Protein AF-A0A7S2UXR3-F1 (afdb_monomer_lite)

Structure (mmCIF, N/CA/C/O backbone):
data_AF-A0A7S2UXR3-F1
#
_entry.id   AF-A0A7S2UXR3-F1
#
loop_
_atom_site.group_PDB
_atom_site.id
_atom_site.type_symbol
_atom_site.label_atom_id
_atom_site.label_alt_id
_atom_site.label_comp_id
_atom_site.label_asym_id
_atom_site.label_entity_id
_atom_site.label_seq_id
_atom_site.pdbx_PDB_ins_code
_atom_site.Cartn_x
_atom_site.Cartn_y
_atom_site.Cartn_z
_atom_site.occupancy
_atom_site.B_iso_or_equiv
_atom_site.auth_seq_id
_atom_site.auth_comp_id
_atom_site.auth_asym_id
_atom_site.auth_atom_id
_atom_site.pdbx_PDB_model_num
ATOM 1 N N . GLU A 1 1 ? 6.227 -3.410 -28.788 1.00 36.75 1 GLU A N 1
ATOM 2 C CA . GLU A 1 1 ? 6.230 -4.822 -28.355 1.00 36.75 1 GLU A CA 1
ATOM 3 C C . GLU A 1 1 ? 7.024 -4.904 -27.061 1.00 36.75 1 GLU A C 1
ATOM 5 O O . GLU A 1 1 ? 8.187 -4.516 -27.077 1.00 36.75 1 GLU A O 1
ATOM 10 N N . LEU A 1 2 ? 6.405 -5.292 -25.941 1.00 37.81 2 LEU A N 1
ATOM 11 C CA . LEU A 1 2 ? 7.155 -5.550 -24.708 1.00 37.81 2 LEU A CA 1
ATOM 12 C C . LEU A 1 2 ? 7.899 -6.877 -24.878 1.00 37.81 2 LEU A C 1
ATOM 14 O O . LEU A 1 2 ? 7.273 -7.927 -25.015 1.00 37.81 2 LEU A O 1
ATOM 18 N N . LYS A 1 3 ? 9.230 -6.821 -24.892 1.00 47.47 3 LYS A N 1
ATOM 19 C CA . LYS A 1 3 ? 10.083 -8.006 -24.805 1.00 47.47 3 LYS A CA 1
ATOM 20 C C . LYS A 1 3 ? 10.296 -8.301 -23.329 1.00 47.47 3 LYS A C 1
ATOM 22 O O . LYS A 1 3 ? 11.064 -7.606 -22.682 1.00 47.47 3 LYS A O 1
ATOM 27 N N . ILE A 1 4 ? 9.599 -9.300 -22.802 1.00 50.09 4 ILE A N 1
ATOM 28 C CA . ILE A 1 4 ? 9.877 -9.800 -21.454 1.00 50.09 4 ILE A CA 1
ATOM 29 C C . ILE A 1 4 ? 10.953 -10.875 -21.608 1.00 50.09 4 ILE A C 1
ATOM 31 O O . ILE A 1 4 ? 10.670 -11.988 -22.053 1.00 50.09 4 ILE A O 1
ATOM 35 N N . GLY A 1 5 ? 12.205 -10.489 -21.358 1.00 50.31 5 GLY A N 1
ATOM 36 C CA . GLY A 1 5 ? 13.347 -11.396 -21.325 1.00 50.31 5 GLY A CA 1
ATOM 37 C C . GLY A 1 5 ? 13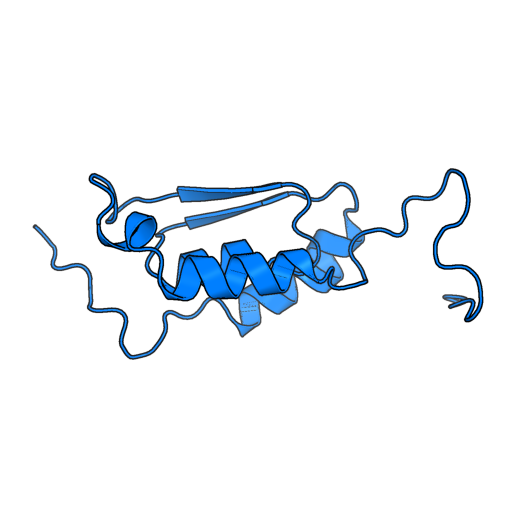.263 -12.285 -20.089 1.00 50.31 5 GLY A C 1
ATOM 38 O O . GLY A 1 5 ? 13.074 -11.796 -18.982 1.00 50.31 5 GLY A O 1
ATOM 39 N N . VAL A 1 6 ? 13.364 -13.597 -20.283 1.00 53.78 6 VAL A N 1
ATOM 40 C CA . VAL A 1 6 ? 13.124 -14.597 -19.228 1.00 53.78 6 VAL A CA 1
ATOM 41 C C . VAL A 1 6 ? 14.373 -14.847 -18.361 1.00 53.78 6 VAL A C 1
ATOM 43 O O . VAL A 1 6 ? 14.280 -15.556 -17.367 1.00 53.78 6 VAL A O 1
ATOM 46 N N . ASP A 1 7 ? 15.522 -14.230 -18.680 1.00 55.53 7 ASP A N 1
ATOM 47 C CA . ASP A 1 7 ? 16.827 -14.643 -18.127 1.00 55.53 7 ASP A CA 1
ATOM 48 C C . ASP A 1 7 ? 17.673 -13.532 -17.466 1.00 55.53 7 ASP A C 1
ATOM 50 O O . ASP A 1 7 ? 18.751 -13.822 -16.947 1.00 55.53 7 ASP A O 1
ATOM 54 N N . ALA A 1 8 ? 17.220 -12.275 -17.422 1.00 51.19 8 ALA A N 1
ATOM 55 C CA . ALA A 1 8 ? 17.905 -11.212 -16.678 1.00 51.19 8 ALA A CA 1
ATOM 56 C C . ALA A 1 8 ? 16.883 -10.353 -15.929 1.00 51.19 8 ALA A C 1
ATOM 58 O O . ALA A 1 8 ? 15.999 -9.771 -16.542 1.00 51.19 8 ALA A O 1
ATOM 59 N N . ASP A 1 9 ? 16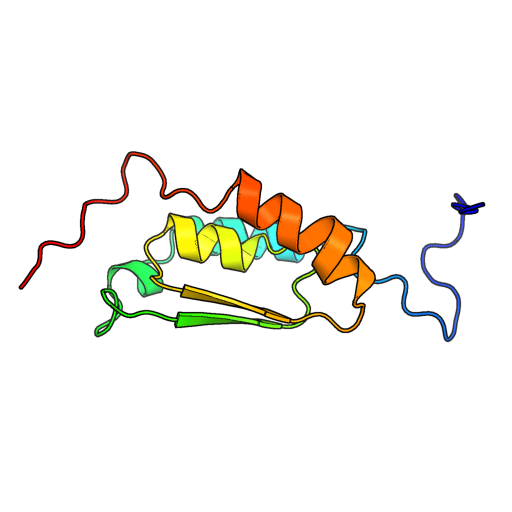.999 -10.316 -14.600 1.00 54.44 9 ASP A N 1
ATOM 60 C CA . ASP A 1 9 ? 16.069 -9.607 -13.706 1.00 54.44 9 ASP A CA 1
ATOM 61 C C . ASP A 1 9 ? 16.318 -8.088 -13.657 1.00 54.44 9 ASP A C 1
ATOM 63 O O . ASP A 1 9 ? 15.510 -7.331 -13.131 1.00 54.44 9 ASP A O 1
ATOM 67 N N . ILE A 1 10 ? 17.493 -7.647 -14.121 1.00 60.34 10 ILE A N 1
ATOM 68 C CA . ILE A 1 10 ? 17.927 -6.252 -14.060 1.00 60.34 10 ILE A CA 1
ATOM 69 C C . ILE A 1 10 ? 18.825 -5.957 -15.264 1.00 60.34 10 ILE A C 1
ATOM 71 O O . ILE A 1 10 ? 19.921 -6.513 -15.381 1.00 60.34 10 ILE A O 1
ATOM 75 N N . GLU A 1 11 ? 18.406 -5.024 -16.115 1.00 64.94 11 GLU A N 1
ATOM 76 C CA . GLU A 1 11 ? 19.287 -4.390 -17.093 1.00 64.94 11 GLU A CA 1
ATOM 77 C C . GLU A 1 11 ? 20.071 -3.225 -16.442 1.00 64.94 11 GLU A C 1
ATOM 79 O O . GLU A 1 11 ? 19.474 -2.305 -15.873 1.00 64.94 11 GLU A O 1
ATOM 84 N N . PRO A 1 12 ? 21.421 -3.210 -16.492 1.00 61.38 12 PRO A N 1
ATOM 85 C CA . PRO A 1 12 ? 22.213 -2.134 -15.899 1.00 61.38 12 PRO A CA 1
ATOM 86 C C . PRO A 1 12 ? 21.857 -0.756 -16.472 1.00 61.38 12 PRO A C 1
ATOM 88 O O . PRO A 1 12 ? 21.986 -0.512 -17.669 1.00 61.38 12 PRO A O 1
ATOM 91 N N . GLY A 1 13 ? 21.462 0.169 -15.595 1.00 64.00 13 GLY A N 1
ATOM 92 C CA . GLY A 1 13 ? 21.057 1.525 -15.980 1.00 64.00 13 GLY A CA 1
ATOM 93 C C . GLY A 1 13 ? 19.576 1.669 -16.344 1.00 64.00 13 GLY A C 1
ATOM 94 O O . GLY A 1 13 ? 19.143 2.789 -16.611 1.00 64.00 13 GLY A O 1
ATOM 95 N N . VAL A 1 14 ? 18.800 0.581 -16.297 1.00 65.56 14 VAL A N 1
ATOM 96 C CA . VAL A 1 14 ? 17.344 0.580 -16.478 1.00 65.56 14 VAL A CA 1
ATOM 97 C C . VAL A 1 14 ? 16.688 0.181 -15.158 1.00 65.56 14 VAL A C 1
ATOM 99 O O . VAL A 1 14 ? 17.021 -0.836 -14.554 1.00 65.56 14 VAL A O 1
ATOM 102 N N . TYR A 1 15 ? 15.762 1.006 -14.671 1.00 58.81 15 TYR A N 1
ATOM 103 C CA . TYR A 1 15 ? 15.006 0.692 -13.463 1.00 58.81 15 TYR A CA 1
ATOM 104 C C . TYR A 1 15 ? 13.727 -0.072 -13.833 1.00 58.81 15 TYR A C 1
ATOM 106 O O . TYR A 1 15 ? 12.712 0.520 -14.188 1.00 58.81 15 TYR A O 1
ATOM 114 N N . GLU A 1 16 ? 13.783 -1.399 -13.728 1.00 64.56 16 GLU A N 1
ATOM 115 C CA . GLU A 1 16 ? 12.647 -2.314 -13.960 1.00 64.56 16 GLU A CA 1
ATOM 116 C C . GLU A 1 16 ? 11.850 -2.620 -12.674 1.00 64.56 16 GLU A C 1
ATOM 118 O O . GLU A 1 16 ? 10.922 -3.433 -12.656 1.00 64.56 16 GLU A O 1
ATOM 123 N N . GLY A 1 17 ? 12.214 -1.966 -11.565 1.00 62.06 17 GLY A N 1
ATOM 124 C CA . GLY A 1 17 ? 11.601 -2.168 -10.258 1.00 62.06 17 GLY A CA 1
ATOM 125 C C . GLY A 1 17 ? 10.134 -1.731 -10.222 1.00 62.06 17 GLY A C 1
ATOM 126 O O . GLY A 1 17 ? 9.761 -0.698 -10.773 1.00 62.06 17 GLY A O 1
ATOM 127 N N . GLY A 1 18 ? 9.303 -2.545 -9.563 1.00 63.41 18 GLY A N 1
ATOM 128 C CA . GLY A 1 18 ? 7.887 -2.266 -9.286 1.00 63.41 18 GLY A CA 1
ATOM 129 C C . GLY A 1 18 ? 6.899 -3.254 -9.917 1.00 63.41 18 GLY A C 1
ATOM 130 O O . GLY A 1 18 ? 5.793 -3.401 -9.403 1.00 63.41 18 GLY A O 1
ATOM 131 N N . LEU A 1 19 ? 7.310 -3.994 -10.958 1.00 72.50 19 LEU A N 1
ATOM 132 C CA . LEU A 1 19 ? 6.508 -5.062 -11.589 1.00 72.50 19 LEU A CA 1
ATOM 133 C C . LEU A 1 19 ? 6.559 -6.399 -10.842 1.00 72.50 19 LEU A C 1
ATOM 135 O O . LEU A 1 19 ? 5.646 -7.211 -10.972 1.00 72.50 19 LEU A O 1
ATOM 139 N N . LYS A 1 20 ? 7.596 -6.629 -10.032 1.00 81.62 20 LYS A N 1
ATOM 140 C CA . LYS A 1 20 ? 7.678 -7.776 -9.121 1.00 81.62 20 LYS A CA 1
ATOM 141 C C . LYS A 1 20 ? 7.234 -7.382 -7.716 1.00 81.62 20 LYS A C 1
ATOM 143 O O . LYS A 1 20 ? 7.503 -6.272 -7.258 1.00 81.62 20 LYS A O 1
ATOM 148 N N . VAL A 1 21 ? 6.582 -8.314 -7.026 1.00 87.06 21 VAL A N 1
ATOM 149 C CA . VAL A 1 21 ? 6.365 -8.218 -5.579 1.00 87.06 21 VAL A CA 1
ATOM 150 C C . VAL A 1 21 ? 7.627 -8.720 -4.888 1.00 87.06 21 VAL A C 1
ATOM 152 O O . VAL A 1 21 ? 8.051 -9.851 -5.116 1.00 87.06 21 VAL A O 1
ATOM 155 N N . TRP A 1 22 ? 8.225 -7.875 -4.054 1.00 89.56 22 TRP A N 1
ATOM 156 C CA . TRP A 1 22 ? 9.353 -8.259 -3.210 1.00 89.56 22 TRP A CA 1
ATOM 157 C C . TRP A 1 22 ? 8.851 -8.948 -1.941 1.00 89.56 22 TRP A C 1
ATOM 159 O O . TRP A 1 22 ? 7.855 -8.512 -1.367 1.00 89.56 22 TRP A O 1
ATOM 169 N N . GLU A 1 23 ? 9.552 -9.987 -1.482 1.00 92.19 23 GLU A N 1
ATOM 170 C CA . GLU A 1 23 ? 9.159 -10.798 -0.314 1.00 92.19 23 GLU A CA 1
ATOM 171 C C . GLU A 1 23 ? 8.915 -9.936 0.936 1.00 92.19 23 GLU A C 1
ATOM 173 O O . GLU A 1 23 ? 7.895 -10.084 1.605 1.00 92.19 23 GLU A O 1
ATOM 178 N N . CYS A 1 24 ? 9.756 -8.921 1.162 1.00 94.19 24 CYS A N 1
ATOM 179 C CA . CYS A 1 24 ? 9.615 -8.000 2.292 1.00 94.19 24 CYS A CA 1
ATOM 180 C C . CYS A 1 24 ? 8.312 -7.178 2.278 1.00 94.19 24 CYS A C 1
ATOM 182 O O . CYS A 1 24 ? 7.878 -6.687 3.320 1.00 94.19 24 CYS A O 1
ATOM 184 N N . SER A 1 25 ? 7.673 -7.018 1.114 1.00 95.62 25 SER A N 1
ATOM 185 C CA . SER A 1 25 ? 6.361 -6.377 1.005 1.00 95.62 25 SER A CA 1
ATOM 186 C C . SER A 1 25 ? 5.285 -7.234 1.676 1.00 95.62 25 SER A C 1
ATOM 188 O O . SER A 1 25 ? 4.453 -6.700 2.409 1.00 95.62 25 SER A O 1
ATOM 190 N N . ALA A 1 26 ? 5.339 -8.558 1.486 1.00 94.81 26 ALA A N 1
ATOM 191 C CA . ALA A 1 26 ? 4.444 -9.501 2.151 1.00 94.81 26 ALA A CA 1
ATOM 192 C C . ALA A 1 26 ? 4.735 -9.572 3.657 1.00 94.81 26 ALA A C 1
ATOM 194 O O . ALA A 1 26 ? 3.805 -9.445 4.450 1.00 94.81 26 ALA A O 1
ATOM 195 N N . ASP A 1 27 ? 6.012 -9.632 4.050 1.00 97.12 27 ASP A N 1
ATOM 196 C CA . ASP A 1 27 ? 6.407 -9.611 5.466 1.00 97.12 27 ASP A CA 1
ATOM 197 C C . ASP A 1 27 ? 5.858 -8.369 6.193 1.00 97.12 27 ASP A C 1
ATOM 199 O O . ASP A 1 27 ? 5.373 -8.446 7.325 1.00 97.12 27 ASP A O 1
ATOM 203 N N . LEU A 1 28 ? 5.900 -7.202 5.537 1.00 97.44 28 LEU A N 1
ATOM 204 C CA . LEU A 1 28 ? 5.367 -5.964 6.100 1.00 97.44 28 LEU A CA 1
ATOM 205 C C . LEU A 1 28 ? 3.834 -5.974 6.173 1.00 97.44 28 LEU A C 1
ATOM 207 O O . LEU A 1 28 ? 3.273 -5.469 7.145 1.00 97.44 28 LEU A O 1
ATOM 211 N N . VAL A 1 29 ? 3.141 -6.552 5.189 1.00 97.50 29 VAL A N 1
ATOM 212 C CA . VAL A 1 29 ? 1.681 -6.743 5.247 1.00 97.50 29 VAL A CA 1
ATOM 213 C C . VAL A 1 29 ? 1.294 -7.632 6.427 1.00 97.50 29 VAL A C 1
ATOM 215 O O . VAL A 1 29 ? 0.366 -7.286 7.164 1.00 97.50 29 VAL A O 1
ATOM 218 N N . ASP A 1 30 ? 2.014 -8.728 6.645 1.00 96.50 30 ASP A N 1
ATOM 219 C CA . ASP A 1 30 ? 1.777 -9.634 7.768 1.00 96.50 30 ASP A CA 1
ATOM 220 C C . ASP A 1 30 ? 2.017 -8.920 9.100 1.00 96.50 30 ASP A C 1
ATOM 222 O O . ASP A 1 30 ? 1.150 -8.923 9.973 1.00 96.50 30 ASP A O 1
ATOM 226 N N . PHE A 1 31 ? 3.119 -8.177 9.225 1.00 96.62 31 PHE A N 1
ATOM 227 C CA . PHE A 1 31 ? 3.367 -7.348 10.405 1.00 96.62 31 PHE A CA 1
ATOM 228 C C . PHE A 1 31 ? 2.235 -6.336 10.662 1.00 96.62 31 PHE A C 1
ATOM 230 O O . PHE A 1 31 ? 1.721 -6.230 11.780 1.00 96.62 31 PHE A O 1
ATOM 237 N N . LEU A 1 32 ? 1.798 -5.602 9.633 1.00 95.38 32 LEU A N 1
ATOM 238 C CA . LEU A 1 32 ? 0.723 -4.608 9.745 1.00 95.38 32 LEU A CA 1
ATOM 239 C C . LEU A 1 32 ? -0.643 -5.236 10.060 1.00 95.38 32 LEU A C 1
ATOM 241 O O . LEU A 1 32 ? -1.525 -4.554 10.593 1.00 95.38 32 LEU A O 1
ATOM 245 N N . SER A 1 33 ? -0.823 -6.523 9.758 1.00 92.88 33 SER A N 1
ATOM 246 C CA . SER A 1 33 ? -2.038 -7.278 10.071 1.00 92.88 33 SER A CA 1
ATOM 247 C C . SER A 1 33 ? -2.234 -7.509 11.563 1.00 92.88 33 SER A C 1
ATOM 249 O O . SER A 1 33 ? -3.373 -7.672 11.986 1.00 92.88 33 SER A O 1
ATOM 251 N N . ASP A 1 34 ? -1.185 -7.418 12.377 1.00 90.94 34 ASP A N 1
ATOM 252 C CA . ASP A 1 34 ? -1.296 -7.543 13.834 1.00 90.94 34 ASP A CA 1
ATOM 253 C C . ASP A 1 34 ? -0.863 -6.276 14.572 1.00 90.94 34 ASP A C 1
ATOM 255 O O . ASP A 1 34 ? -1.232 -6.066 15.729 1.00 90.94 34 ASP A O 1
ATOM 259 N N . TRP A 1 35 ? -0.147 -5.372 13.901 1.00 93.69 35 TRP A N 1
ATOM 260 C CA . TRP A 1 35 ? 0.353 -4.163 14.534 1.00 93.69 35 TRP A CA 1
ATOM 261 C C . TRP A 1 35 ? -0.793 -3.230 14.980 1.00 93.69 35 TRP A C 1
ATOM 263 O O . TRP A 1 35 ? -1.609 -2.799 14.153 1.00 93.69 35 TRP A O 1
ATOM 273 N N . PRO A 1 36 ? -0.868 -2.868 16.279 1.00 91.88 36 PRO A N 1
ATOM 274 C CA . PRO A 1 36 ? -1.930 -2.012 16.802 1.00 91.88 36 PRO A CA 1
ATOM 275 C C . PRO A 1 36 ? -1.712 -0.532 16.482 1.00 91.88 36 PRO A C 1
ATOM 277 O O . PRO A 1 36 ? -2.618 0.270 16.691 1.00 91.88 36 PRO A O 1
ATOM 280 N N . GLY A 1 37 ? -0.533 -0.149 15.981 1.00 91.62 37 GLY A N 1
ATOM 281 C CA . GLY A 1 37 ? -0.150 1.251 15.797 1.00 91.62 37 GLY A CA 1
ATOM 282 C C . GLY A 1 37 ? -0.982 2.023 14.776 1.00 91.62 37 GLY A C 1
ATOM 283 O O . GLY A 1 37 ? -0.936 3.244 14.796 1.00 91.62 37 GLY A O 1
ATOM 284 N N . ILE A 1 38 ? -1.771 1.347 13.934 1.00 90.00 38 ILE A N 1
ATOM 285 C CA . ILE A 1 38 ? -2.764 1.989 13.058 1.00 90.00 38 ILE A CA 1
ATOM 286 C C . ILE A 1 38 ? -4.060 2.262 13.828 1.00 90.00 38 ILE A C 1
ATOM 288 O O . ILE A 1 38 ? -4.542 3.390 13.858 1.00 90.00 38 ILE A O 1
ATOM 292 N N . THR A 1 39 ? -4.604 1.243 14.496 1.00 89.44 39 THR A N 1
ATOM 293 C CA . THR A 1 39 ? -5.903 1.316 15.186 1.00 89.44 39 THR A CA 1
ATOM 294 C C . THR A 1 39 ? -5.848 2.073 16.511 1.00 89.44 39 THR A C 1
ATOM 296 O O . THR A 1 39 ? -6.835 2.668 16.921 1.00 89.44 39 THR A O 1
ATOM 299 N N . GLN A 1 40 ? -4.706 2.041 17.197 1.00 92.12 40 GLN A N 1
ATOM 300 C CA . GLN A 1 40 ? -4.493 2.672 18.504 1.00 92.12 40 GLN A CA 1
ATOM 301 C C . GLN A 1 40 ? -3.664 3.957 18.395 1.00 92.12 40 GLN A C 1
ATOM 303 O O . GLN A 1 40 ? -3.231 4.505 19.409 1.00 92.12 40 GLN A O 1
ATOM 308 N N . HIS A 1 41 ? -3.415 4.445 17.174 1.00 91.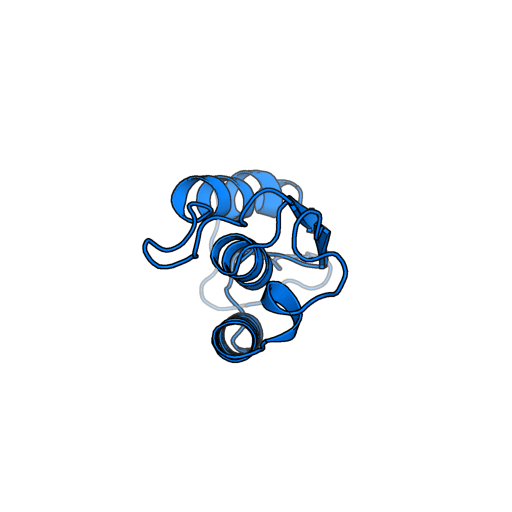56 41 HIS A N 1
ATOM 309 C CA . HIS A 1 41 ? -2.749 5.726 16.991 1.00 91.56 41 HIS A CA 1
ATOM 310 C C . HIS A 1 41 ? -3.578 6.840 17.654 1.00 91.56 41 HIS A C 1
ATOM 312 O O . HIS A 1 41 ? -4.792 6.877 17.447 1.00 91.56 41 HIS A O 1
ATOM 318 N N . PRO A 1 42 ? -2.968 7.810 18.362 1.00 91.25 42 PRO A N 1
ATOM 319 C CA . PRO A 1 42 ? -3.710 8.933 18.944 1.00 91.25 42 PRO A CA 1
ATOM 320 C C . PRO A 1 42 ? -4.563 9.708 17.925 1.00 91.25 42 PRO A C 1
ATOM 322 O O . PRO A 1 42 ? -5.614 10.235 18.265 1.00 91.25 42 PRO A O 1
ATOM 325 N N . ASN A 1 43 ? -4.129 9.721 16.659 1.00 89.25 43 ASN A N 1
ATOM 326 C CA . ASN A 1 43 ? -4.844 10.328 15.530 1.00 89.25 43 ASN A CA 1
ATOM 327 C C . ASN A 1 43 ? -5.446 9.284 14.568 1.00 89.25 43 ASN A C 1
ATOM 329 O O . ASN A 1 43 ? -5.495 9.543 13.368 1.00 89.25 43 ASN A O 1
ATOM 333 N N . ALA A 1 44 ? -5.842 8.097 15.044 1.00 84.88 44 ALA A N 1
ATOM 334 C CA . ALA A 1 44 ? -6.329 7.004 14.188 1.00 84.88 44 ALA A CA 1
ATOM 335 C C . ALA A 1 44 ? -7.469 7.433 13.244 1.00 84.88 44 ALA A C 1
ATOM 337 O O . ALA A 1 44 ? -7.460 7.059 12.076 1.00 84.88 44 ALA A O 1
ATOM 338 N N . ALA A 1 45 ? -8.379 8.300 13.706 1.00 85.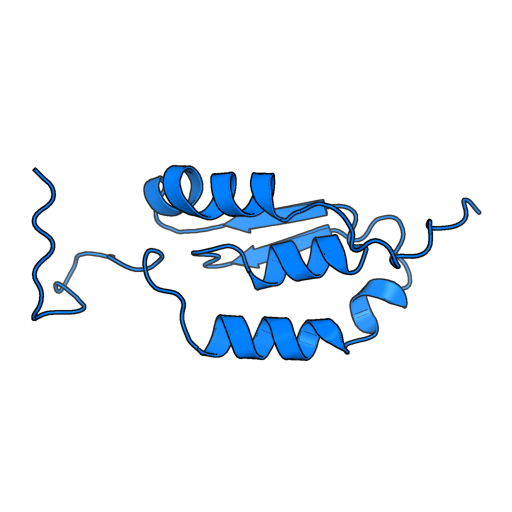94 45 ALA A N 1
ATOM 339 C CA . ALA A 1 45 ? -9.492 8.823 12.905 1.00 85.94 45 ALA A CA 1
ATOM 340 C C . ALA A 1 45 ? -9.062 9.650 11.671 1.00 85.94 45 ALA A C 1
ATOM 342 O O . ALA A 1 45 ? -9.843 9.811 10.737 1.00 85.94 45 ALA A O 1
ATOM 343 N N . ASN A 1 46 ? -7.829 10.171 11.649 1.00 92.06 46 ASN A N 1
ATOM 344 C CA . ASN A 1 46 ? -7.287 11.011 10.572 1.00 92.06 46 ASN A CA 1
ATOM 345 C C . ASN A 1 46 ? -5.892 10.550 10.118 1.00 92.06 46 ASN A C 1
ATOM 347 O O . ASN A 1 46 ? -5.071 11.352 9.660 1.00 92.06 46 ASN A O 1
ATOM 351 N N . LEU A 1 47 ? -5.581 9.264 10.284 1.00 94.31 47 LEU A N 1
ATOM 352 C CA . LEU A 1 47 ? -4.247 8.753 10.006 1.00 94.31 47 LEU A CA 1
ATOM 353 C C . LEU A 1 47 ? -3.976 8.750 8.496 1.00 94.31 47 LEU A C 1
ATOM 355 O O . LEU A 1 47 ? -4.710 8.143 7.716 1.00 94.31 47 LEU A O 1
ATOM 359 N N . THR A 1 48 ? -2.892 9.412 8.090 1.00 95.81 48 THR A N 1
ATOM 360 C CA . THR A 1 48 ? -2.372 9.361 6.719 1.00 95.81 48 THR A CA 1
ATOM 361 C C . THR A 1 48 ? -1.072 8.570 6.698 1.00 95.81 48 THR A C 1
ATOM 363 O O . THR A 1 48 ? -0.155 8.886 7.453 1.00 95.81 48 THR A O 1
ATOM 366 N N . VAL A 1 49 ? -0.976 7.581 5.812 1.00 96.00 49 VAL A N 1
ATOM 367 C CA . VAL A 1 49 ? 0.243 6.792 5.586 1.00 96.00 49 VAL A CA 1
ATOM 368 C C . VAL A 1 49 ? 0.886 7.148 4.245 1.00 96.00 49 VAL A C 1
ATOM 370 O O . VAL A 1 49 ? 0.193 7.527 3.301 1.00 96.00 49 VAL A O 1
ATOM 373 N N . LEU A 1 50 ? 2.211 7.036 4.157 1.00 98.00 50 LEU A N 1
ATOM 374 C CA . LEU A 1 50 ? 2.984 7.200 2.925 1.00 98.00 50 LEU A CA 1
ATOM 375 C C . LEU A 1 50 ? 3.806 5.935 2.692 1.00 98.00 50 LEU A C 1
ATOM 377 O O . LEU A 1 50 ? 4.594 5.554 3.553 1.00 98.00 50 LEU A O 1
ATOM 381 N N . GLU A 1 51 ? 3.652 5.329 1.521 1.00 97.94 51 GLU A N 1
ATOM 382 C CA . GLU A 1 51 ? 4.471 4.208 1.072 1.00 97.94 51 GLU A CA 1
ATOM 383 C C . GLU A 1 51 ? 5.453 4.686 -0.006 1.00 97.94 51 GLU A C 1
ATOM 385 O O . GLU A 1 51 ? 5.046 5.149 -1.075 1.00 97.94 51 GLU A O 1
ATOM 390 N N . LEU A 1 52 ? 6.752 4.614 0.299 1.00 97.31 52 LEU A N 1
ATOM 391 C CA . LEU A 1 52 ? 7.842 4.997 -0.601 1.00 97.31 52 LEU A CA 1
ATOM 392 C C . LEU A 1 52 ? 8.379 3.764 -1.329 1.00 97.31 52 LEU A C 1
ATOM 394 O O . LEU A 1 52 ? 8.751 2.794 -0.675 1.00 97.31 52 LEU A O 1
ATOM 398 N N . GLY A 1 53 ? 8.465 3.825 -2.659 1.00 95.50 53 GLY A N 1
ATOM 399 C CA . GLY A 1 53 ? 8.822 2.661 -3.476 1.00 95.50 53 GLY A CA 1
ATOM 400 C C . GLY A 1 53 ? 7.717 1.610 -3.432 1.00 95.50 53 GLY A C 1
ATOM 401 O O . GLY A 1 53 ? 7.965 0.456 -3.094 1.00 95.50 53 GLY A O 1
ATOM 402 N N . CYS A 1 54 ? 6.480 2.045 -3.672 1.00 96.38 54 CYS A N 1
ATOM 403 C CA . CYS A 1 54 ? 5.299 1.255 -3.354 1.00 96.38 54 CYS A CA 1
ATOM 404 C C . CYS A 1 54 ? 5.092 0.031 -4.254 1.00 96.38 54 CYS A C 1
ATOM 406 O O . CYS A 1 54 ? 4.468 -0.928 -3.804 1.00 96.38 54 CYS A O 1
ATOM 408 N N . GLY A 1 55 ? 5.580 0.018 -5.500 1.00 96.50 55 GLY A N 1
ATOM 409 C CA . GLY A 1 55 ? 5.352 -1.096 -6.421 1.00 96.50 55 GLY A CA 1
ATOM 410 C C . GLY A 1 55 ? 3.867 -1.464 -6.530 1.00 96.50 55 GLY A C 1
ATOM 411 O O . GLY A 1 55 ? 3.053 -0.742 -7.102 1.00 96.50 55 GLY A O 1
ATOM 412 N N . HIS A 1 56 ? 3.487 -2.585 -5.918 1.00 96.31 56 HIS A N 1
ATOM 413 C CA . HIS A 1 56 ? 2.103 -3.068 -5.896 1.00 96.31 56 HIS A CA 1
ATOM 414 C C . HIS A 1 56 ? 1.199 -2.382 -4.859 1.00 96.31 56 HIS A C 1
ATOM 416 O O . HIS A 1 56 ? -0.013 -2.593 -4.898 1.00 96.31 56 HIS A O 1
ATOM 422 N N . GLY A 1 57 ? 1.764 -1.575 -3.957 1.00 97.19 57 GLY A N 1
ATOM 423 C CA . GLY A 1 57 ? 1.062 -0.819 -2.918 1.00 97.19 57 GLY A CA 1
ATOM 424 C C . GLY A 1 57 ? 0.536 -1.667 -1.759 1.00 97.19 57 GLY A C 1
ATOM 425 O O . GLY A 1 57 ? -0.412 -1.257 -1.091 1.00 97.19 57 GLY A O 1
ATOM 426 N N . LEU A 1 58 ? 1.069 -2.8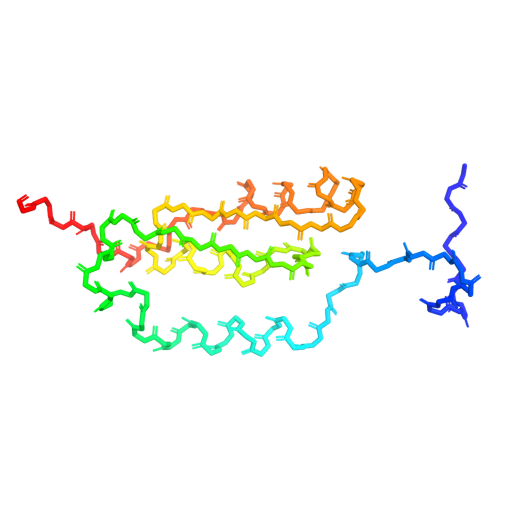77 -1.549 1.00 97.38 58 LEU A N 1
ATOM 427 C CA . LEU A 1 58 ? 0.471 -3.852 -0.628 1.00 97.38 58 LEU A CA 1
ATOM 428 C C . LEU A 1 58 ? 0.460 -3.357 0.838 1.00 97.38 58 LEU A C 1
ATOM 430 O O . LEU A 1 58 ? -0.622 -3.351 1.432 1.00 97.38 58 LEU A O 1
ATOM 434 N N . PRO A 1 59 ? 1.577 -2.875 1.423 1.00 97.75 59 PRO A N 1
ATOM 435 C CA . PRO A 1 59 ? 1.583 -2.253 2.749 1.00 97.75 59 PRO A CA 1
ATOM 436 C C . PRO A 1 59 ? 0.598 -1.091 2.917 1.00 97.75 59 PRO A C 1
ATOM 438 O O . PRO A 1 59 ? -0.132 -1.039 3.908 1.00 97.75 59 PRO A O 1
ATOM 441 N N . GLY A 1 60 ? 0.540 -0.158 1.965 1.00 97.56 60 GLY A N 1
ATOM 442 C CA . GLY A 1 60 ? -0.347 1.002 2.026 1.00 97.56 60 GLY A CA 1
ATOM 443 C C . GLY A 1 60 ? -1.821 0.618 1.898 1.00 97.56 60 GLY A C 1
ATOM 444 O O . GLY A 1 60 ? -2.659 1.147 2.630 1.00 97.56 60 GLY A O 1
ATOM 445 N N . ILE A 1 61 ? -2.145 -0.356 1.040 1.00 97.81 61 ILE A N 1
ATOM 446 C CA . ILE A 1 61 ? -3.486 -0.955 0.964 1.00 97.81 61 ILE A CA 1
ATOM 447 C C . ILE A 1 61 ? -3.838 -1.624 2.291 1.00 97.81 61 ILE A C 1
ATOM 449 O O . ILE A 1 61 ? -4.932 -1.408 2.813 1.00 97.81 61 ILE A O 1
ATOM 453 N N . GLN A 1 62 ? -2.923 -2.400 2.876 1.00 97.12 62 GLN A N 1
ATOM 454 C CA . GLN A 1 62 ? -3.169 -3.035 4.165 1.00 97.12 62 GLN A CA 1
ATOM 455 C C . GLN A 1 62 ? -3.410 -1.991 5.258 1.00 97.12 62 GLN A C 1
ATOM 457 O O . GLN A 1 62 ? -4.325 -2.149 6.063 1.00 97.12 62 GLN A O 1
ATOM 462 N N . ALA A 1 63 ? -2.674 -0.881 5.252 1.00 95.69 63 ALA A N 1
ATOM 463 C CA . ALA A 1 63 ? -2.912 0.206 6.189 1.00 95.69 63 ALA A CA 1
ATOM 464 C C . ALA A 1 63 ? -4.313 0.830 6.041 1.00 95.69 63 ALA A C 1
ATOM 466 O O . ALA A 1 63 ? -4.979 1.063 7.053 1.00 95.69 63 ALA A O 1
ATOM 467 N N . LEU A 1 64 ? -4.802 1.028 4.808 1.00 95.50 64 LEU A N 1
ATOM 468 C CA . LEU A 1 64 ? -6.190 1.449 4.553 1.00 95.50 64 LEU A CA 1
ATOM 469 C C . LEU A 1 64 ? -7.194 0.431 5.113 1.00 95.50 64 LEU A C 1
ATOM 471 O O . LEU A 1 64 ? -8.114 0.797 5.842 1.00 95.50 64 LEU A O 1
ATOM 475 N N . ARG A 1 65 ? -6.982 -0.867 4.856 1.00 93.69 65 ARG A N 1
ATOM 476 C CA . ARG A 1 65 ? -7.848 -1.947 5.366 1.00 93.69 65 ARG A CA 1
ATOM 477 C C . ARG A 1 65 ? -7.866 -2.036 6.892 1.00 93.69 65 ARG A C 1
ATOM 479 O O . ARG A 1 65 ? -8.856 -2.498 7.458 1.00 93.69 65 ARG A O 1
ATOM 486 N N . ARG A 1 66 ? -6.788 -1.592 7.541 1.00 92.50 66 ARG A N 1
ATOM 487 C CA . ARG A 1 66 ? -6.614 -1.514 8.999 1.00 92.50 66 ARG A CA 1
ATOM 488 C C . ARG A 1 66 ? -7.165 -0.227 9.618 1.00 92.50 66 ARG A C 1
ATOM 490 O O . ARG A 1 66 ? -7.121 -0.091 10.837 1.00 92.50 66 ARG A O 1
ATOM 497 N N . GLY A 1 67 ? -7.710 0.683 8.811 1.00 91.50 67 GLY A N 1
ATOM 498 C CA . GLY A 1 67 ? -8.428 1.865 9.282 1.00 91.50 67 GLY A CA 1
ATOM 499 C C . GLY A 1 67 ? -7.685 3.189 9.126 1.00 91.50 67 GLY A C 1
ATOM 500 O O . GLY A 1 67 ? -8.159 4.184 9.671 1.00 91.50 67 GLY A O 1
ATOM 501 N N . ALA A 1 68 ? -6.562 3.232 8.396 1.00 94.12 68 ALA A N 1
ATOM 502 C CA . ALA A 1 68 ? -5.980 4.506 7.982 1.00 94.12 68 ALA A CA 1
ATOM 503 C C . ALA A 1 68 ? -6.952 5.254 7.054 1.00 94.12 68 ALA A C 1
ATOM 505 O O . ALA A 1 68 ? -7.512 4.676 6.124 1.00 94.12 68 ALA A O 1
ATOM 506 N N . THR A 1 69 ? -7.123 6.553 7.282 1.00 94.00 69 THR A N 1
ATOM 507 C CA . THR A 1 69 ? -8.059 7.399 6.526 1.00 94.00 69 THR A CA 1
ATOM 508 C C . THR A 1 69 ? -7.557 7.685 5.114 1.00 94.00 69 THR A C 1
ATOM 510 O O . THR A 1 69 ? -8.343 7.869 4.186 1.00 94.00 69 THR A O 1
ATOM 513 N N . ARG A 1 70 ? -6.233 7.755 4.938 1.00 95.38 70 ARG A N 1
ATOM 514 C CA . ARG A 1 70 ? -5.604 8.068 3.654 1.00 95.38 70 ARG A CA 1
ATOM 515 C C . ARG A 1 70 ? -4.275 7.341 3.502 1.00 95.38 70 ARG A C 1
ATOM 517 O O . ARG A 1 70 ? -3.490 7.280 4.441 1.00 95.38 70 ARG A O 1
ATOM 524 N N . ALA A 1 71 ? -3.988 6.885 2.289 1.00 97.12 71 ALA A N 1
ATOM 525 C CA . ALA A 1 71 ? -2.666 6.419 1.895 1.00 97.12 71 ALA A CA 1
ATOM 526 C C . ALA A 1 71 ? -2.161 7.224 0.696 1.00 97.12 71 ALA A C 1
ATOM 528 O O . ALA A 1 71 ? -2.924 7.570 -0.208 1.00 97.12 71 ALA A O 1
ATOM 529 N N . VAL A 1 72 ? -0.874 7.550 0.717 1.00 98.31 72 VAL A N 1
ATOM 530 C CA . VAL A 1 72 ? -0.139 8.163 -0.387 1.00 98.31 72 VAL A CA 1
ATOM 531 C C . VAL A 1 72 ? 0.853 7.135 -0.894 1.00 98.31 72 VAL A C 1
ATOM 533 O O . VAL A 1 72 ? 1.617 6.575 -0.113 1.00 98.31 72 VAL A O 1
ATOM 536 N N . PHE A 1 73 ? 0.847 6.916 -2.200 1.00 98.38 73 PHE A N 1
ATOM 537 C CA . PHE A 1 73 ? 1.724 5.962 -2.859 1.00 98.38 73 PHE A CA 1
ATOM 538 C C . PHE A 1 73 ? 2.735 6.722 -3.707 1.00 98.38 73 PHE A C 1
ATOM 540 O O . PHE A 1 73 ? 2.369 7.657 -4.423 1.00 98.38 73 PHE A O 1
ATOM 547 N N . SER A 1 74 ? 4.004 6.348 -3.586 1.00 97.38 74 SER A N 1
ATOM 548 C CA . SER A 1 74 ? 5.106 6.944 -4.329 1.00 97.38 74 SER A CA 1
ATOM 549 C C . SER A 1 74 ? 5.964 5.846 -4.932 1.00 97.38 74 SER A C 1
ATOM 551 O O . SER A 1 74 ? 6.380 4.921 -4.236 1.00 97.38 74 SER A O 1
ATOM 553 N N . ASP A 1 75 ? 6.254 5.969 -6.218 1.00 96.38 75 ASP A N 1
ATOM 554 C CA . ASP A 1 75 ? 7.181 5.110 -6.939 1.00 96.38 75 ASP A CA 1
ATOM 555 C C . ASP A 1 75 ? 7.976 5.959 -7.934 1.00 96.38 75 ASP A C 1
ATOM 557 O O . ASP A 1 75 ? 7.537 7.046 -8.321 1.00 96.38 75 ASP A O 1
ATOM 561 N N . PHE A 1 76 ? 9.156 5.484 -8.322 1.00 93.12 76 PHE A N 1
ATOM 562 C CA . PHE A 1 76 ? 9.988 6.171 -9.304 1.00 93.12 76 PHE A CA 1
ATOM 563 C C . PHE A 1 76 ? 9.372 6.086 -10.705 1.00 93.12 76 PHE A C 1
ATOM 565 O O . PHE A 1 76 ? 9.409 7.060 -11.458 1.00 93.12 76 PHE A O 1
ATOM 572 N N . ASN A 1 77 ? 8.775 4.939 -11.039 1.00 89.31 77 ASN A N 1
ATOM 573 C CA . ASN A 1 77 ? 8.194 4.687 -12.352 1.00 89.31 77 ASN A CA 1
ATOM 574 C C . ASN A 1 77 ? 6.725 5.122 -12.406 1.00 89.31 77 ASN A C 1
ATOM 576 O O . ASN A 1 77 ? 5.880 4.639 -11.649 1.00 89.31 77 ASN A O 1
ATOM 580 N N . ARG A 1 78 ? 6.388 5.978 -13.377 1.00 93.38 78 ARG A N 1
ATOM 581 C CA . ARG A 1 78 ? 5.003 6.408 -13.626 1.00 93.38 78 ARG A CA 1
ATOM 582 C C . ARG A 1 78 ? 4.112 5.229 -14.011 1.00 93.38 78 ARG A C 1
ATOM 584 O O . ARG A 1 78 ? 2.982 5.133 -13.547 1.00 93.38 78 ARG A O 1
ATOM 591 N N . GLU A 1 79 ? 4.638 4.321 -14.823 1.00 91.38 79 GLU A N 1
ATOM 592 C CA . GLU A 1 79 ? 3.955 3.124 -15.302 1.00 91.38 79 GLU A CA 1
ATOM 593 C C . GLU A 1 79 ? 3.603 2.183 -14.149 1.00 91.38 79 GLU A C 1
ATOM 595 O O . GLU A 1 79 ? 2.531 1.586 -14.162 1.00 91.38 79 GLU A O 1
ATOM 600 N N . VAL A 1 80 ? 4.458 2.086 -13.125 1.00 93.88 80 VAL A N 1
ATOM 601 C CA . VAL A 1 80 ? 4.160 1.306 -11.916 1.00 93.88 80 VAL A CA 1
ATOM 602 C C . VAL A 1 80 ? 2.957 1.910 -11.198 1.00 93.88 80 VAL A C 1
ATOM 604 O O . VAL A 1 80 ? 1.994 1.198 -10.922 1.00 93.88 80 VAL A O 1
ATOM 607 N N . LEU A 1 81 ? 2.952 3.229 -10.987 1.00 96.12 81 LEU A N 1
ATOM 608 C CA . LEU A 1 81 ? 1.830 3.914 -10.341 1.00 96.12 81 LEU A CA 1
ATOM 609 C C . LEU A 1 81 ? 0.518 3.753 -11.120 1.00 96.12 81 LEU A C 1
ATOM 611 O O . LEU A 1 81 ? -0.518 3.464 -10.523 1.00 96.12 81 LEU A O 1
ATOM 615 N N . GLU A 1 82 ? 0.545 3.938 -12.441 1.00 95.75 82 GLU A N 1
ATOM 616 C CA . GLU A 1 82 ? -0.663 3.955 -13.275 1.00 95.75 82 GLU A CA 1
ATOM 617 C C . GLU A 1 82 ? -1.187 2.557 -13.620 1.00 95.75 82 GLU A C 1
ATOM 619 O O . GLU A 1 82 ? -2.401 2.351 -13.640 1.00 95.75 82 GLU A O 1
ATOM 624 N N . LEU A 1 83 ? -0.298 1.596 -13.887 1.00 94.31 83 LEU A N 1
ATOM 625 C CA . LEU A 1 83 ? -0.669 0.274 -14.402 1.00 94.31 83 LEU A CA 1
ATOM 626 C C . LEU A 1 83 ? -0.686 -0.815 -13.328 1.00 94.31 83 LEU A C 1
ATOM 628 O O . LEU A 1 83 ? -1.301 -1.854 -13.558 1.00 94.31 83 LEU A O 1
ATOM 632 N N . ILE A 1 84 ? -0.044 -0.595 -12.175 1.00 95.00 84 ILE A N 1
ATOM 633 C CA . ILE A 1 84 ? 0.052 -1.585 -11.093 1.00 95.00 84 ILE A CA 1
ATOM 634 C C . ILE A 1 84 ? -0.557 -1.041 -9.799 1.00 95.00 84 ILE A C 1
ATOM 636 O O . ILE A 1 84 ? -1.553 -1.578 -9.312 1.00 95.00 84 ILE A O 1
ATOM 640 N N . THR A 1 85 ? -0.007 0.040 -9.241 1.00 97.19 85 THR A N 1
ATOM 641 C CA . THR A 1 85 ? -0.426 0.549 -7.928 1.00 97.19 85 THR A CA 1
ATOM 642 C C . THR A 1 85 ? -1.885 1.004 -7.939 1.00 97.19 85 THR A C 1
ATOM 644 O O . THR A 1 85 ? -2.681 0.533 -7.130 1.00 97.19 85 THR A O 1
ATOM 647 N N . ALA A 1 86 ? -2.270 1.888 -8.865 1.00 97.50 86 ALA A N 1
ATOM 648 C CA . ALA A 1 86 ? -3.629 2.416 -8.954 1.00 97.50 86 ALA A CA 1
ATOM 649 C C . ALA A 1 86 ? -4.704 1.320 -9.109 1.00 97.50 86 ALA A C 1
ATOM 651 O O . ALA A 1 86 ? -5.649 1.327 -8.312 1.00 97.50 86 ALA A O 1
ATOM 652 N N . PRO A 1 87 ? -4.603 0.358 -10.054 1.00 97.06 87 PRO A N 1
ATOM 653 C CA . PRO A 1 87 ? -5.597 -0.709 -10.153 1.00 97.06 87 PRO A CA 1
ATOM 654 C C . PRO A 1 87 ? -5.627 -1.615 -8.915 1.00 97.06 87 PRO A C 1
ATOM 656 O O . PRO A 1 87 ? -6.721 -1.970 -8.473 1.00 97.06 87 PRO A O 1
ATOM 659 N N . ASN A 1 88 ? -4.480 -1.930 -8.301 1.00 97.00 88 ASN A N 1
ATOM 660 C CA . ASN A 1 88 ? -4.449 -2.721 -7.065 1.00 97.00 88 ASN A CA 1
ATOM 661 C C . ASN A 1 88 ? -5.162 -2.008 -5.913 1.00 97.00 88 ASN A C 1
ATOM 663 O O . ASN A 1 88 ? -5.970 -2.625 -5.215 1.00 97.00 88 ASN A O 1
ATOM 667 N N . VAL A 1 89 ? -4.902 -0.709 -5.735 1.00 97.25 89 VAL A N 1
ATOM 668 C CA . VAL A 1 89 ? -5.557 0.121 -4.716 1.00 97.25 89 VAL A CA 1
ATOM 669 C C . VAL A 1 89 ? -7.061 0.165 -4.964 1.00 97.25 89 VAL A C 1
ATOM 671 O O . VAL A 1 89 ? -7.830 -0.116 -4.050 1.00 97.25 89 VAL A O 1
ATOM 674 N N . LEU A 1 90 ? -7.501 0.439 -6.196 1.00 96.06 90 LEU A N 1
ATOM 675 C CA . LEU A 1 90 ? -8.928 0.494 -6.535 1.00 96.06 90 LEU A CA 1
ATOM 676 C C . LEU A 1 90 ? -9.662 -0.820 -6.235 1.00 96.06 90 LEU A C 1
ATOM 678 O O . LEU A 1 90 ? -10.807 -0.787 -5.792 1.00 96.06 90 LEU A O 1
ATOM 682 N N . GLN A 1 91 ? -9.014 -1.966 -6.454 1.00 96.00 91 GLN A N 1
ATOM 683 C CA . GLN A 1 91 ? -9.621 -3.276 -6.213 1.00 96.00 91 GLN A CA 1
ATOM 684 C C . GLN A 1 91 ? -9.625 -3.690 -4.734 1.00 96.00 91 GLN A C 1
ATOM 686 O O . GLN A 1 91 ? -10.505 -4.447 -4.330 1.00 96.00 91 GLN A O 1
ATOM 691 N N . ASN A 1 92 ? -8.666 -3.221 -3.924 1.00 95.56 92 ASN A N 1
ATOM 692 C CA . ASN A 1 92 ? -8.398 -3.793 -2.596 1.00 95.56 92 ASN A CA 1
ATOM 693 C C . ASN A 1 92 ? -8.476 -2.799 -1.423 1.00 95.56 92 ASN A C 1
ATOM 695 O O . ASN A 1 92 ? -8.391 -3.220 -0.271 1.00 95.56 92 ASN A O 1
ATOM 699 N N . ALA A 1 93 ? -8.640 -1.495 -1.671 1.00 88.38 93 ALA A N 1
ATOM 700 C CA . ALA A 1 93 ? -8.653 -0.464 -0.625 1.00 88.38 93 ALA A CA 1
ATOM 701 C C . ALA A 1 93 ? -9.927 -0.436 0.237 1.00 88.38 93 ALA A C 1
ATOM 703 O O . ALA A 1 93 ? -10.014 0.354 1.177 1.00 88.38 93 ALA A O 1
ATOM 704 N N . THR A 1 94 ? -10.928 -1.269 -0.055 1.00 81.38 94 THR A N 1
ATOM 705 C CA . THR A 1 94 ? -12.131 -1.351 0.778 1.00 81.38 94 THR A CA 1
ATOM 706 C C . THR A 1 94 ? -11.781 -1.869 2.178 1.00 81.38 94 THR A C 1
ATOM 708 O O . THR A 1 94 ? -11.121 -2.912 2.277 1.00 81.38 94 THR A O 1
ATOM 711 N N . PRO A 1 95 ? -12.240 -1.204 3.256 1.00 69.69 95 PRO A N 1
ATOM 712 C CA . PRO A 1 95 ? -12.034 -1.672 4.621 1.00 69.69 95 PRO A CA 1
ATOM 713 C C . PRO A 1 95 ? -12.476 -3.126 4.782 1.00 69.69 95 PRO A C 1
ATOM 715 O O . PRO A 1 95 ? -13.486 -3.545 4.210 1.00 69.69 95 PRO A O 1
ATOM 718 N N . ALA A 1 96 ? -11.725 -3.911 5.557 1.00 65.19 96 ALA A N 1
ATOM 719 C CA . ALA A 1 96 ? -12.162 -5.265 5.872 1.00 65.19 96 ALA A CA 1
ATOM 720 C C . ALA A 1 96 ? -13.523 -5.209 6.602 1.00 65.19 96 ALA A C 1
ATOM 722 O O . ALA A 1 96 ? -13.728 -4.300 7.405 1.00 65.19 96 ALA A O 1
ATOM 723 N N . PRO A 1 97 ? -14.435 -6.177 6.391 1.00 56.69 97 PRO A N 1
ATOM 724 C CA . PRO A 1 97 ? -15.790 -6.155 6.961 1.00 56.69 97 PRO A CA 1
ATOM 725 C C . PRO A 1 97 ? -15.859 -6.088 8.501 1.00 56.69 97 PRO A C 1
ATOM 727 O O . PRO A 1 97 ? -16.927 -5.830 9.043 1.00 56.69 97 PRO A O 1
ATOM 730 N N . ASN A 1 98 ? -14.730 -6.270 9.198 1.00 54.50 98 ASN A N 1
ATOM 731 C CA . ASN A 1 98 ? -14.608 -6.173 10.656 1.00 54.50 98 ASN A CA 1
ATOM 732 C C . ASN A 1 98 ? -13.844 -4.926 11.143 1.00 54.50 98 ASN A C 1
ATOM 734 O O . ASN A 1 98 ? -13.543 -4.832 12.333 1.00 54.50 98 ASN A O 1
ATOM 738 N N . ALA A 1 99 ? -13.491 -3.982 10.265 1.00 53.69 99 ALA A N 1
ATOM 739 C CA . ALA A 1 99 ? -12.981 -2.687 10.702 1.00 53.69 99 ALA A CA 1
ATOM 740 C C . ALA A 1 99 ? -14.144 -1.944 11.374 1.00 53.69 99 ALA A C 1
ATOM 742 O O . ALA A 1 99 ? -15.072 -1.499 10.699 1.00 53.69 99 ALA A O 1
ATOM 743 N N . ALA A 1 100 ? -14.141 -1.903 12.709 1.00 48.16 100 ALA A N 1
ATOM 744 C CA . ALA A 1 100 ? -15.166 -1.205 13.471 1.00 48.16 100 ALA A CA 1
ATOM 745 C C . ALA A 1 100 ? -15.302 0.229 12.931 1.00 48.16 100 ALA A C 1
ATOM 747 O O . ALA A 1 100 ? -14.275 0.876 12.699 1.00 48.16 100 ALA A O 1
ATOM 748 N N . PRO A 1 101 ? -16.530 0.731 12.702 1.00 49.41 101 PRO A N 1
ATOM 749 C CA . PRO A 1 101 ? -16.701 2.127 12.345 1.00 49.41 101 PRO A CA 1
ATOM 750 C C . PRO A 1 101 ? -16.067 2.959 13.457 1.00 49.41 101 PRO A C 1
ATOM 752 O O . PRO A 1 101 ? -16.366 2.748 14.634 1.00 49.41 101 PRO A O 1
ATOM 755 N N . HIS A 1 102 ? -15.154 3.858 13.082 1.00 55.25 102 HIS A N 1
ATOM 756 C CA . HIS A 1 102 ? -14.643 4.872 13.995 1.00 55.25 102 HIS A CA 1
ATOM 757 C C . HIS A 1 102 ? -15.866 5.602 14.546 1.00 55.25 102 HIS A C 1
ATOM 759 O O . HIS A 1 102 ? -16.570 6.278 13.798 1.00 55.25 102 HIS A O 1
ATOM 765 N N . SER A 1 103 ? -16.188 5.376 15.820 1.00 45.41 103 SER A N 1
ATOM 766 C CA . SER A 1 103 ? -17.267 6.097 16.479 1.00 45.41 103 SER A CA 1
ATOM 767 C C . SER A 1 103 ? -16.895 7.572 16.452 1.00 45.41 103 SER A C 1
ATOM 769 O O . SER A 1 103 ? -15.856 7.940 17.004 1.00 45.41 103 SER A O 1
ATOM 771 N N . GLU A 1 104 ? -17.712 8.386 15.788 1.00 37.97 104 GLU A N 1
ATOM 772 C CA . GLU A 1 104 ? -17.625 9.839 15.878 1.00 37.97 104 GLU A CA 1
ATOM 773 C C . GLU A 1 104 ? -17.658 10.224 17.365 1.00 37.97 104 GLU A C 1
ATOM 775 O O . GLU A 1 104 ? -18.594 9.867 18.085 1.00 37.97 104 GLU A O 1
ATOM 780 N N . ALA A 1 105 ? -16.586 10.868 17.825 1.00 35.56 105 ALA A N 1
ATOM 781 C CA . ALA A 1 105 ? -16.504 11.527 19.122 1.00 35.56 105 ALA A CA 1
ATOM 782 C C . ALA A 1 105 ? -16.709 13.030 18.927 1.00 35.56 105 ALA A C 1
ATOM 784 O O . ALA A 1 105 ? -16.183 13.558 17.917 1.00 35.56 105 ALA A O 1
#

Sequence (105 aa):
ELKIGVDADIEPGVYEGGLKVWECSADLVDFLSDWPGITQHPNAANLTVLELGCGHGLPGIQALRRGATRAVFSDFNREVLELITAPNVLQNATPAPNAAPHSEA

Secondary structure (DSSP, 8-state):
-----SS-S--TT---TTSSPPHHHHHHHHHHHH-TTTTT-TTGGG-EEEEES-TT-HHHHHHHHTT-SEEEEE-S-HHHIIIIIHHHHHHH-SPPTTS------

Foldseek 3Di:
DDDPDPPDPDDVPDPPAQQDDDPVLVVLLVVLVPDCCCVPPPPNQAAEEEDEQCRQVNNQLSSLLLRHPYYHYYHPDPCSVPVHNVVSCVVRSDHDPPNPPPPDD

pLDDT: mean 82.9, std 18.72, range [35.56, 98.38]

Radius of gyration: 15.96 Å; chains: 1; bounding box: 40×26×48 Å

InterPro domains:
  IPR019410 Lysine methyltransferase [PF10294] (18-86)
  IPR019410 Lysine methyltransferase [PTHR14614] (17-93)
  IPR029063 S-adenosyl-L-methionine-dependent methyltransferase superfamily [G3DSA:3.40.50.150] (4-105)
  IPR029063 S-adenosyl-L-methionine-dependent methyltransferase superfamily [SSF53335] (7-84)

Organism: NCBI:tx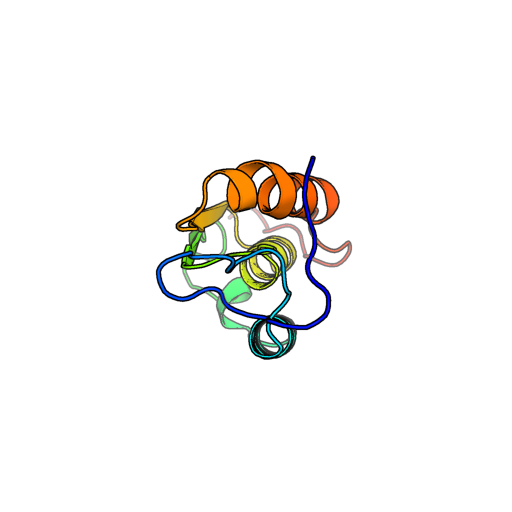id94617